Protein AF-A0A0K0N7M5-F1 (afdb_monomer)

Mean predicted aligned error: 4.12 Å

Radius of gyration: 10.65 Å; Cα contacts (8 Å, |Δi|>4): 81; chains: 1; bounding box: 22×24×29 Å

Nearest PDB structures (foldseek):
  8c8y-assembly1_C  TM=9.437E-01  e=1.217E-02  Escherichia coli
  7p7t-assembly1_G  TM=9.589E-01  e=1.299E-02  Enterococcus faeca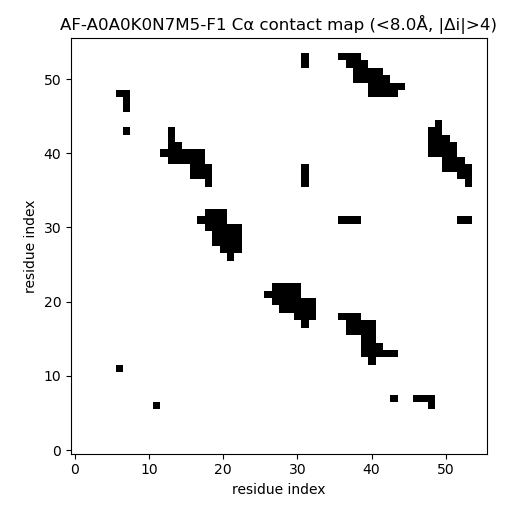lis
  1c04-assembly1_A  TM=9.002E-01  e=1.217E-02  Haloarcula marismortui
  7of5-assembly1_D  TM=9.678E-01  e=3.242E-02  Homo sapiens
  7of3-assembly1_D  TM=9.704E-01  e=3.242E-02  Homo sapiens

InterPro domains:
  IPR002171 Large ribosomal subunit protein uL2 [PTHR13691] (1-56)
  IPR008991 Translation protein SH3-like domain superfamily [SSF50104] (1-56)
  IPR014722 Large ribosomal subunit protein uL2, domain 2 [G3DSA:2.30.30.30] (1-56)
  IPR022669 Large ribosomal subunit protein uL2, C-terminal [PF03947] (1-56)
  IPR022669 Large ribosomal subunit protein uL2, C-terminal [SM01382] (1-56)

Structure (mmCIF, N/CA/C/O backbone):
data_AF-A0A0K0N7M5-F1
#
_entry.id   AF-A0A0K0N7M5-F1
#
loop_
_atom_site.group_PDB
_atom_site.id
_atom_site.type_symbol
_atom_site.label_atom_id
_atom_site.label_alt_id
_atom_site.label_comp_id
_atom_site.label_asym_id
_atom_site.label_entity_id
_atom_site.label_seq_id
_atom_site.pdbx_PDB_ins_code
_atom_site.Cartn_x
_atom_site.Cartn_y
_atom_site.Cartn_z
_atom_site.occupancy
_atom_site.B_iso_or_equiv
_atom_site.auth_seq_id
_atom_site.auth_comp_id
_atom_site.auth_asym_id
_atom_site.auth_atom_id
_atom_site.pdbx_PDB_model_num
ATOM 1 N N . MET A 1 1 ? 7.144 -12.066 -4.256 1.00 63.06 1 MET A N 1
ATOM 2 C CA . MET A 1 1 ? 6.121 -10.993 -4.221 1.00 63.06 1 MET A CA 1
ATOM 3 C C . MET A 1 1 ? 4.856 -11.537 -4.863 1.00 63.06 1 MET A C 1
ATOM 5 O O . MET A 1 1 ? 5.004 -12.266 -5.831 1.00 63.06 1 MET A O 1
ATOM 9 N N . GLY A 1 2 ? 3.661 -11.245 -4.336 1.00 81.56 2 GLY A N 1
ATOM 10 C CA . GLY A 1 2 ? 2.403 -11.717 -4.947 1.00 81.56 2 GLY A CA 1
ATOM 11 C C . GLY A 1 2 ? 1.328 -12.245 -3.992 1.00 81.56 2 GLY A C 1
ATOM 12 O O . GLY A 1 2 ? 0.280 -12.675 -4.456 1.00 81.56 2 GLY A O 1
ATOM 13 N N . ASN A 1 3 ? 1.549 -12.212 -2.675 1.00 85.75 3 ASN A N 1
ATOM 14 C CA . ASN A 1 3 ? 0.511 -12.598 -1.717 1.00 85.75 3 ASN A CA 1
ATOM 15 C C . ASN A 1 3 ? -0.527 -11.477 -1.575 1.00 85.75 3 ASN A C 1
ATOM 17 O O . ASN A 1 3 ? -0.158 -10.313 -1.419 1.00 85.75 3 ASN A O 1
ATOM 21 N N . ALA A 1 4 ? -1.808 -11.843 -1.575 1.00 87.44 4 ALA A N 1
ATOM 22 C CA . ALA A 1 4 ? -2.912 -10.944 -1.261 1.00 87.44 4 ALA A CA 1
ATOM 23 C C . ALA A 1 4 ? -3.308 -11.122 0.209 1.00 87.44 4 ALA A C 1
ATOM 25 O O . ALA A 1 4 ? -3.600 -12.232 0.650 1.00 87.44 4 ALA A O 1
ATOM 26 N N . LEU A 1 5 ? -3.284 -10.034 0.977 1.00 88.50 5 LEU A N 1
ATOM 27 C CA . LEU A 1 5 ? -3.581 -10.022 2.409 1.00 88.50 5 LEU A CA 1
ATOM 28 C C . LEU A 1 5 ? -4.385 -8.754 2.747 1.00 88.50 5 LEU A C 1
ATOM 30 O O . LEU A 1 5 ? -4.194 -7.731 2.083 1.00 88.50 5 LEU A O 1
ATOM 34 N N . PRO A 1 6 ? -5.240 -8.770 3.786 1.00 86.94 6 PRO A N 1
ATOM 35 C CA . PRO A 1 6 ? -5.908 -7.563 4.266 1.00 86.94 6 PRO A CA 1
ATOM 36 C C . PRO A 1 6 ? -4.904 -6.495 4.705 1.00 86.94 6 PRO A C 1
ATOM 38 O O . PRO A 1 6 ? -3.866 -6.814 5.290 1.00 86.94 6 PRO A O 1
ATOM 41 N N . LEU A 1 7 ? -5.239 -5.212 4.526 1.00 83.50 7 LEU A N 1
ATOM 42 C CA . LEU A 1 7 ? -4.352 -4.121 4.955 1.00 83.50 7 LEU A CA 1
ATOM 43 C C . LEU A 1 7 ? -4.121 -4.092 6.481 1.00 83.50 7 LEU A C 1
ATOM 45 O O . LEU A 1 7 ? -3.083 -3.628 6.961 1.00 83.50 7 LEU A O 1
ATOM 49 N N . SER A 1 8 ? -5.067 -4.650 7.239 1.00 82.31 8 SER A N 1
ATOM 50 C CA . SER A 1 8 ? -4.994 -4.840 8.689 1.00 82.31 8 SER A CA 1
ATOM 51 C C . SER A 1 8 ? -4.073 -5.981 9.126 1.00 82.31 8 SER A C 1
ATOM 53 O O . SER A 1 8 ? -3.832 -6.124 10.322 1.00 82.31 8 SER A O 1
ATOM 55 N N . ALA A 1 9 ? -3.544 -6.792 8.201 1.00 78.31 9 ALA A N 1
ATOM 56 C CA . ALA A 1 9 ? -2.714 -7.938 8.549 1.00 78.31 9 ALA A CA 1
ATOM 57 C C . ALA A 1 9 ? -1.534 -7.511 9.435 1.00 78.31 9 ALA A C 1
ATOM 59 O O . ALA A 1 9 ? -0.762 -6.611 9.079 1.00 78.31 9 ALA A O 1
ATOM 60 N N . VAL A 1 10 ? -1.397 -8.184 10.582 1.00 67.56 10 VAL A N 1
ATOM 61 C CA . VAL A 1 10 ? -0.388 -7.895 11.616 1.00 67.56 10 VAL A CA 1
ATOM 62 C C . VAL A 1 10 ? 1.025 -7.945 11.034 1.00 67.56 10 VAL A C 1
ATOM 64 O O . VAL A 1 10 ? 1.865 -7.115 11.362 1.00 67.56 10 VAL A O 1
ATOM 67 N N . TYR A 1 11 ? 1.262 -8.865 10.099 1.00 76.19 11 TYR A N 1
ATOM 68 C CA . TYR A 1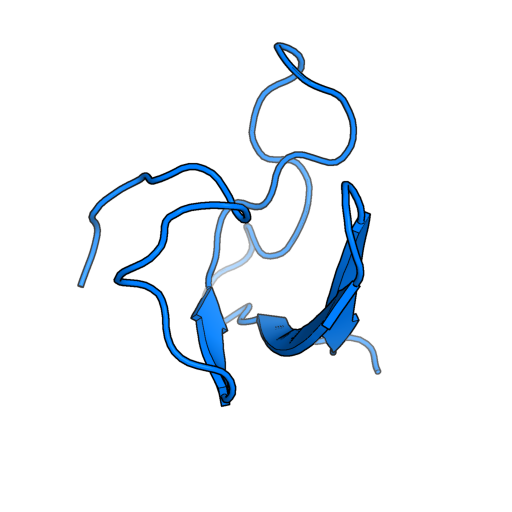 11 ? 2.577 -9.127 9.514 1.00 76.19 11 TYR A CA 1
ATOM 69 C C . TYR A 1 11 ? 2.971 -8.1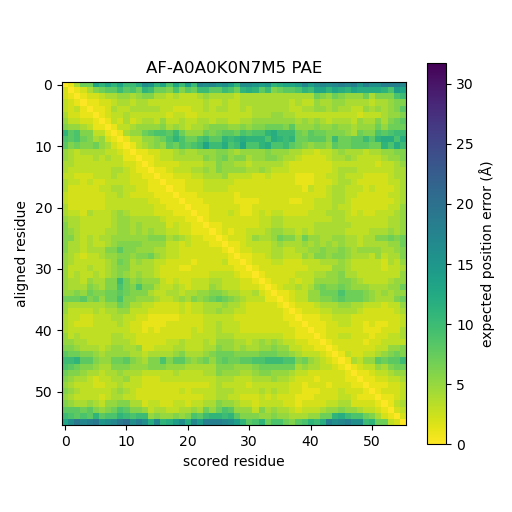77 8.377 1.00 76.19 11 TYR A C 1
ATOM 71 O O . TYR A 1 11 ? 4.064 -8.321 7.844 1.00 76.19 11 TYR A O 1
ATOM 79 N N . MET A 1 12 ? 2.105 -7.248 7.952 1.00 84.44 12 MET A N 1
ATOM 80 C CA . MET A 1 12 ? 2.442 -6.325 6.863 1.00 84.44 12 MET A CA 1
ATOM 81 C C . MET A 1 12 ? 3.104 -5.056 7.424 1.00 84.44 12 MET A C 1
ATOM 83 O O . MET A 1 12 ? 2.399 -4.234 8.013 1.00 84.44 12 MET A O 1
ATOM 87 N N . PRO A 1 13 ? 4.420 -4.852 7.258 1.00 88.56 13 PRO A N 1
ATOM 88 C CA . PRO A 1 13 ? 5.100 -3.702 7.837 1.00 88.56 13 PRO A CA 1
ATOM 89 C C . PRO A 1 13 ? 4.735 -2.393 7.124 1.00 88.56 13 PRO A C 1
ATOM 91 O O . PRO A 1 13 ? 4.298 -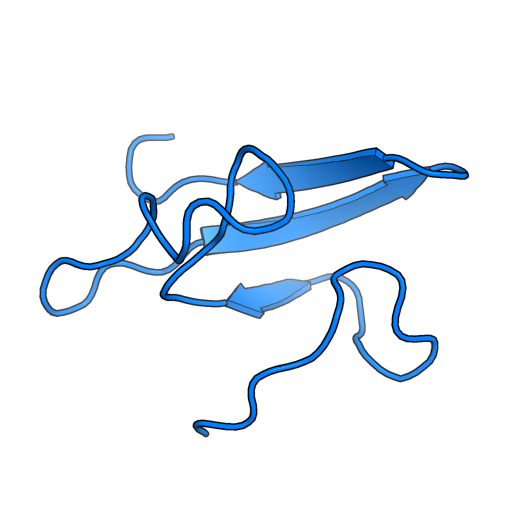2.380 5.966 1.00 88.56 13 PRO A O 1
ATOM 94 N N . LEU A 1 14 ? 4.949 -1.267 7.805 1.00 90.38 14 LEU A N 1
ATOM 95 C CA . LEU A 1 14 ? 4.940 0.044 7.155 1.00 90.38 14 LEU A CA 1
ATOM 96 C C . LEU A 1 14 ? 6.071 0.112 6.119 1.00 90.38 14 LEU A C 1
ATOM 98 O O . LEU A 1 14 ? 7.108 -0.532 6.257 1.00 90.38 14 LEU A O 1
ATOM 102 N N . GLY A 1 15 ? 5.860 0.867 5.049 1.00 90.12 15 GLY A N 1
ATOM 103 C CA . GLY A 1 15 ? 6.792 0.971 3.932 1.00 90.12 15 GLY A CA 1
ATOM 104 C C . GLY A 1 15 ? 6.703 -0.169 2.914 1.00 90.12 15 GLY A C 1
ATOM 105 O O . GLY A 1 15 ? 7.414 -0.118 1.909 1.00 90.12 15 GLY A O 1
ATOM 106 N N . THR A 1 16 ? 5.827 -1.157 3.125 1.00 91.00 16 THR A N 1
ATOM 107 C CA . THR A 1 16 ? 5.606 -2.250 2.167 1.00 91.00 16 THR A CA 1
ATOM 108 C C . THR A 1 16 ? 5.119 -1.712 0.823 1.00 91.00 16 THR A C 1
ATOM 110 O O . THR A 1 16 ? 4.242 -0.847 0.771 1.00 91.00 16 THR A O 1
ATOM 113 N N . ALA A 1 17 ? 5.689 -2.252 -0.253 1.00 91.56 17 ALA A N 1
ATOM 114 C CA . ALA A 1 17 ? 5.243 -2.056 -1.625 1.00 91.56 17 ALA A CA 1
ATOM 115 C C . ALA A 1 17 ? 4.019 -2.939 -1.911 1.00 91.56 17 ALA A C 1
ATOM 117 O O . ALA A 1 17 ? 4.097 -4.165 -1.819 1.00 91.56 17 ALA A O 1
ATOM 118 N N . ILE A 1 18 ? 2.894 -2.316 -2.253 1.00 91.50 18 ILE A N 1
ATOM 119 C CA . ILE A 1 18 ? 1.597 -2.967 -2.450 1.00 91.50 18 ILE A CA 1
ATOM 120 C C . ILE A 1 18 ? 1.069 -2.608 -3.842 1.00 91.50 18 ILE A C 1
ATOM 122 O O . ILE A 1 18 ? 1.234 -1.485 -4.317 1.00 91.50 18 ILE A O 1
ATOM 126 N N . HIS A 1 19 ? 0.421 -3.567 -4.493 1.00 92.38 19 HIS A N 1
ATOM 127 C CA . HIS A 1 19 ? -0.273 -3.402 -5.768 1.00 92.38 19 HIS A CA 1
ATOM 128 C C . HIS A 1 19 ? -1.678 -4.009 -5.664 1.00 92.38 19 HIS A C 1
ATOM 130 O O . HIS A 1 19 ? -1.976 -4.710 -4.697 1.00 92.38 19 HIS A O 1
ATOM 136 N N . ASN A 1 20 ? -2.534 -3.742 -6.653 1.00 92.19 20 ASN A N 1
ATOM 137 C CA . ASN A 1 20 ? -3.894 -4.283 -6.743 1.00 92.19 20 ASN A CA 1
ATOM 138 C C . ASN A 1 20 ? -4.764 -4.010 -5.493 1.00 92.19 20 ASN A C 1
ATOM 140 O O . ASN A 1 20 ? -5.348 -4.918 -4.904 1.00 92.19 20 ASN A O 1
ATOM 144 N N . ILE A 1 21 ? -4.834 -2.745 -5.073 1.00 91.12 21 ILE A N 1
ATOM 145 C CA . ILE A 1 21 ? -5.490 -2.332 -3.824 1.00 91.12 21 ILE A CA 1
ATOM 146 C C . ILE A 1 21 ? -6.990 -2.136 -4.022 1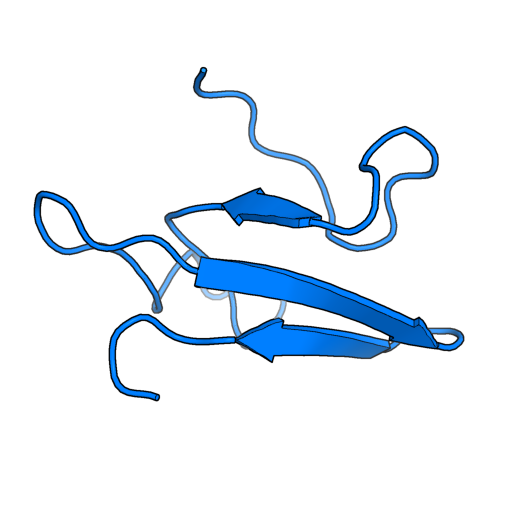.00 91.12 21 ILE A C 1
ATOM 148 O O . ILE A 1 21 ? -7.432 -1.441 -4.941 1.00 91.12 21 ILE A O 1
ATOM 152 N N . GLU A 1 22 ? -7.767 -2.706 -3.110 1.00 93.75 22 GLU A N 1
ATOM 153 C CA . GLU A 1 22 ? -9.213 -2.548 -3.009 1.00 93.75 22 GLU A CA 1
ATOM 154 C C . GLU A 1 22 ? -9.588 -1.291 -2.200 1.00 93.75 22 GLU A C 1
ATOM 156 O O . GLU A 1 22 ? -9.040 -1.052 -1.127 1.00 93.75 22 GLU A O 1
ATOM 161 N N . ILE A 1 23 ? -10.525 -0.483 -2.714 1.00 88.94 23 ILE A N 1
ATOM 162 C CA . ILE A 1 23 ? -11.036 0.728 -2.032 1.00 88.94 23 ILE A CA 1
ATOM 163 C C . ILE A 1 23 ? -12.229 0.386 -1.133 1.00 88.94 23 ILE A C 1
ATOM 165 O O . ILE A 1 23 ? -12.392 0.930 -0.044 1.00 88.94 23 ILE A O 1
ATOM 169 N N . THR A 1 24 ? -13.092 -0.506 -1.612 1.00 88.56 24 THR A N 1
ATOM 170 C CA . THR A 1 24 ? -14.296 -0.953 -0.914 1.00 88.56 24 THR A CA 1
ATOM 171 C C . THR A 1 24 ? -14.270 -2.463 -0.859 1.00 88.56 24 THR A C 1
ATOM 173 O O . THR A 1 24 ? -14.163 -3.091 -1.908 1.00 88.56 24 THR A O 1
ATOM 176 N N . LEU A 1 25 ? -14.400 -3.017 0.344 1.00 87.25 25 LEU A N 1
ATOM 177 C CA . LEU A 1 25 ? -14.368 -4.456 0.579 1.00 87.25 25 LEU A CA 1
ATOM 178 C C . LEU A 1 25 ? -15.326 -5.209 -0.364 1.00 87.25 25 LEU A C 1
ATOM 180 O O . LEU A 1 25 ? -16.503 -4.859 -0.464 1.00 87.25 25 LEU A O 1
ATOM 184 N N . GLY A 1 26 ? -14.819 -6.237 -1.039 1.00 90.12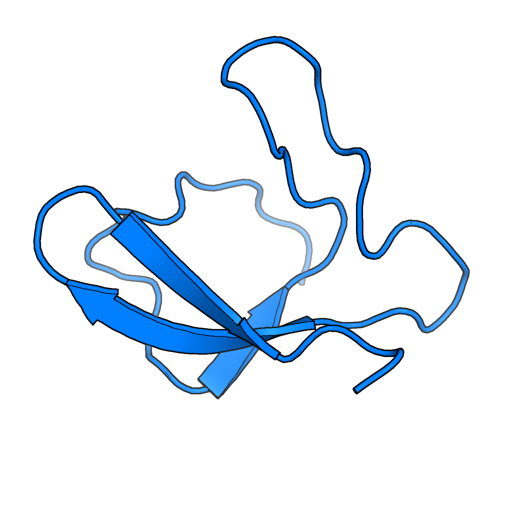 26 GLY A N 1
ATOM 185 C CA . GLY A 1 26 ? -15.554 -7.077 -1.987 1.00 90.12 26 GLY A CA 1
ATOM 186 C C . GLY A 1 26 ? -15.703 -6.516 -3.409 1.00 90.12 26 GLY A C 1
ATOM 187 O O . GLY A 1 26 ? -16.258 -7.206 -4.262 1.00 90.12 26 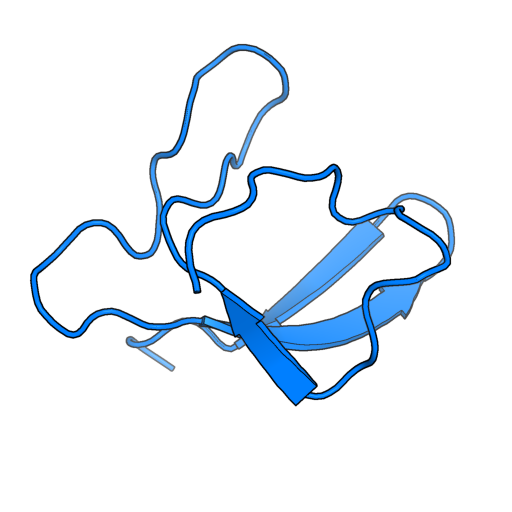GLY A O 1
ATOM 188 N N . LYS A 1 27 ? -15.222 -5.301 -3.708 1.00 92.50 27 LYS A N 1
ATOM 189 C CA . LYS A 1 27 ? -15.250 -4.726 -5.070 1.00 92.50 27 LYS A CA 1
ATOM 190 C C . LYS A 1 27 ? -13.997 -5.031 -5.896 1.00 92.50 27 LYS A C 1
ATOM 192 O O . LYS A 1 27 ? -13.893 -4.569 -7.034 1.00 92.50 27 LYS A O 1
ATOM 197 N N . GLY A 1 28 ? -13.058 -5.787 -5.339 1.00 91.25 28 GLY A N 1
ATOM 198 C CA . GLY A 1 28 ? -11.798 -6.135 -5.978 1.00 91.25 28 GLY A CA 1
ATOM 199 C C . GLY A 1 28 ? -10.806 -4.972 -6.027 1.00 91.25 28 GLY A C 1
ATOM 200 O O . GLY A 1 28 ? -11.113 -3.818 -5.707 1.00 91.25 28 GLY A O 1
ATOM 201 N N . GLY A 1 29 ? -9.578 -5.291 -6.441 1.00 91.00 29 GLY A N 1
ATOM 202 C CA . GLY A 1 29 ? -8.509 -4.311 -6.583 1.00 91.00 29 GLY A CA 1
ATOM 203 C C . GLY A 1 29 ? -8.813 -3.300 -7.691 1.00 91.00 29 GLY A C 1
ATOM 204 O O . GLY A 1 29 ? -9.142 -3.660 -8.821 1.00 91.00 29 GLY A O 1
ATOM 205 N N . GLN A 1 30 ? -8.710 -2.016 -7.359 1.00 92.12 30 GLN A N 1
ATOM 206 C CA . GLN A 1 30 ? -8.995 -0.893 -8.256 1.00 92.12 30 GLN A CA 1
ATOM 207 C C . GLN A 1 30 ? -7.768 0.003 -8.450 1.00 92.12 30 GLN A C 1
ATOM 209 O O . GLN A 1 30 ? -7.552 0.509 -9.554 1.00 92.12 30 GLN A O 1
ATOM 214 N N . LEU A 1 31 ? -6.935 0.147 -7.416 1.00 91.00 31 LEU A N 1
ATOM 215 C CA . LEU A 1 31 ? -5.751 1.007 -7.408 1.00 91.00 31 LEU A CA 1
ATOM 216 C C . LEU A 1 31 ? -4.458 0.210 -7.619 1.00 91.00 31 LEU A C 1
ATOM 218 O O . LEU A 1 31 ? -4.396 -0.983 -7.327 1.00 91.00 31 LEU A O 1
ATOM 222 N N . ALA A 1 32 ? -3.413 0.890 -8.107 1.00 89.56 32 ALA A N 1
ATOM 223 C CA . ALA A 1 32 ? -2.092 0.306 -8.370 1.00 89.56 32 ALA A CA 1
ATOM 224 C C . ALA A 1 32 ? -2.160 -0.990 -9.216 1.00 89.56 32 ALA A C 1
ATOM 226 O O . ALA A 1 32 ? -1.623 -2.025 -8.830 1.00 89.56 32 ALA A O 1
ATOM 227 N N . ARG A 1 33 ? -2.890 -0.934 -10.345 1.00 90.00 33 ARG A N 1
ATOM 228 C CA . ARG A 1 33 ? -3.082 -2.061 -11.285 1.00 90.00 33 ARG A CA 1
ATOM 229 C C . ARG A 1 33 ? -2.230 -1.990 -12.551 1.00 90.00 33 ARG A C 1
ATOM 231 O O . ARG A 1 33 ? -2.020 -3.011 -13.196 1.00 90.00 33 ARG A O 1
ATOM 238 N N . ALA A 1 34 ? -1.791 -0.795 -12.939 1.00 88.75 34 ALA A N 1
ATOM 239 C CA . ALA A 1 34 ? -0.977 -0.622 -14.136 1.00 88.75 34 ALA A CA 1
ATOM 240 C C . ALA A 1 34 ? 0.414 -1.252 -13.953 1.00 88.75 34 ALA A C 1
ATOM 242 O O . ALA A 1 34 ? 0.889 -1.421 -12.828 1.00 88.75 34 ALA A O 1
ATOM 243 N N . ALA A 1 35 ? 1.079 -1.580 -15.062 1.00 85.25 35 ALA A N 1
ATOM 244 C CA . ALA A 1 35 ? 2.442 -2.099 -15.029 1.00 85.25 35 ALA A CA 1
ATOM 245 C C . ALA A 1 35 ? 3.370 -1.121 -14.286 1.00 85.25 35 ALA A C 1
ATOM 247 O O . ALA A 1 35 ? 3.378 0.075 -14.569 1.00 85.25 35 ALA A O 1
ATOM 248 N N . GLY A 1 36 ? 4.113 -1.625 -13.297 1.00 85.06 36 GLY A N 1
ATOM 249 C CA . GLY A 1 36 ? 5.004 -0.814 -12.460 1.00 85.06 36 GLY A CA 1
ATOM 250 C C . GLY A 1 36 ? 4.305 0.090 -11.433 1.00 85.06 36 GLY A C 1
ATOM 251 O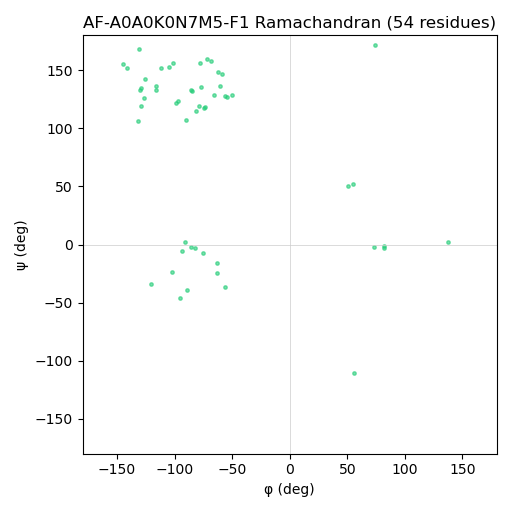 O . GLY A 1 36 ? 4.989 0.744 -10.648 1.00 85.06 36 GLY A O 1
ATOM 252 N N . ALA A 1 37 ? 2.968 0.122 -11.384 1.00 89.12 37 ALA A N 1
ATOM 253 C CA . ALA A 1 37 ? 2.243 0.915 -10.402 1.00 89.12 37 ALA A CA 1
ATOM 254 C C . ALA A 1 37 ? 2.340 0.269 -9.016 1.00 89.12 37 ALA A C 1
ATOM 256 O O . ALA A 1 37 ? 1.849 -0.835 -8.785 1.00 89.12 37 ALA A O 1
ATOM 257 N N . VAL A 1 38 ? 2.943 0.995 -8.079 1.00 91.44 38 VAL A N 1
ATOM 258 C CA . VAL A 1 38 ? 3.124 0.558 -6.697 1.00 91.44 38 VAL A CA 1
ATOM 259 C C . VAL A 1 38 ? 2.637 1.643 -5.751 1.00 91.44 38 VAL A C 1
ATOM 261 O O . VAL A 1 38 ? 2.928 2.823 -5.928 1.00 91.44 38 VAL A O 1
ATOM 264 N N . ALA A 1 39 ? 1.889 1.238 -4.737 1.00 92.75 39 ALA A N 1
ATOM 265 C CA . ALA A 1 39 ? 1.562 2.081 -3.606 1.00 92.75 39 ALA A CA 1
ATOM 266 C C . ALA A 1 39 ? 2.391 1.658 -2.394 1.00 92.75 39 ALA A C 1
ATOM 268 O O . ALA A 1 39 ? 2.788 0.498 -2.262 1.00 92.75 39 ALA A O 1
ATOM 269 N N . LYS A 1 40 ? 2.647 2.598 -1.489 1.00 92.50 40 LYS A N 1
ATOM 270 C CA . LYS A 1 40 ? 3.422 2.346 -0.274 1.00 92.50 40 LYS A CA 1
ATOM 271 C C . LYS A 1 40 ? 2.556 2.549 0.951 1.00 92.50 40 LYS A C 1
ATOM 273 O O . LYS A 1 40 ? 1.884 3.568 1.065 1.00 92.50 40 LYS A O 1
ATOM 278 N N . LEU A 1 41 ? 2.594 1.614 1.889 1.00 91.50 41 LEU A N 1
ATOM 279 C CA . LEU A 1 41 ? 1.888 1.784 3.154 1.00 91.50 41 LEU A CA 1
ATOM 280 C C . LEU A 1 41 ? 2.620 2.785 4.051 1.00 91.50 41 LEU A C 1
ATOM 282 O O . LEU A 1 41 ? 3.760 2.532 4.426 1.00 91.50 41 LEU A O 1
ATOM 286 N N . ILE A 1 42 ? 1.987 3.909 4.385 1.00 92.19 42 ILE A N 1
ATOM 287 C CA . ILE A 1 42 ? 2.595 4.955 5.223 1.00 92.19 42 ILE A CA 1
ATOM 288 C C . ILE A 1 42 ? 2.187 4.783 6.683 1.00 92.19 42 ILE A C 1
ATOM 290 O O . ILE A 1 42 ? 3.039 4.840 7.563 1.00 92.19 42 ILE A O 1
ATOM 294 N N . ALA A 1 43 ? 0.899 4.556 6.937 1.00 90.31 43 ALA A N 1
ATOM 295 C CA . ALA A 1 43 ? 0.369 4.452 8.289 1.00 90.31 43 ALA A CA 1
ATOM 296 C C . ALA A 1 43 ? -0.756 3.419 8.370 1.00 90.31 43 ALA A C 1
ATOM 298 O O . ALA A 1 43 ? -1.443 3.135 7.385 1.00 90.31 43 ALA A O 1
ATOM 299 N N . LYS A 1 44 ? -0.946 2.876 9.571 1.00 88.44 44 LYS A N 1
ATOM 300 C CA . LYS A 1 44 ? -2.081 2.033 9.946 1.00 88.44 44 LYS A CA 1
ATOM 301 C C . LYS A 1 44 ? -2.665 2.603 11.229 1.00 88.44 44 LYS A C 1
ATOM 303 O O . LYS A 1 44 ? -1.967 2.650 12.237 1.00 88.44 44 LYS A O 1
ATOM 308 N N . GLU A 1 45 ? -3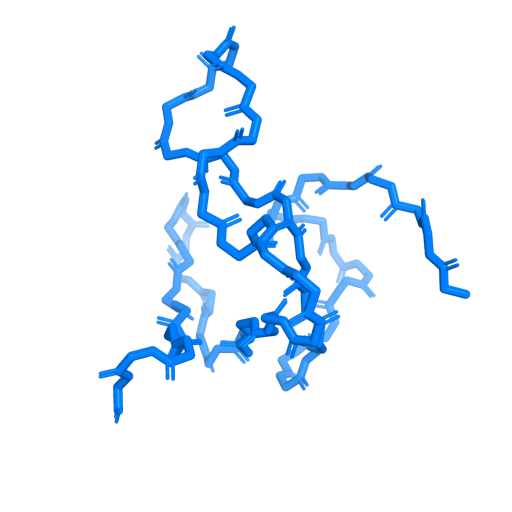.925 3.009 11.193 1.00 86.50 45 GLU A N 1
ATOM 309 C CA . GLU A 1 45 ? -4.612 3.624 12.326 1.00 86.50 45 GLU A CA 1
ATOM 310 C C . GLU A 1 45 ? -5.970 2.955 12.526 1.00 86.50 45 GLU A C 1
ATOM 312 O O . GLU A 1 45 ? -6.912 3.142 11.753 1.00 86.50 45 GLU A O 1
ATOM 317 N N . GLY A 1 46 ? -6.069 2.130 13.570 1.00 84.06 46 GLY A N 1
ATOM 318 C CA . GLY A 1 46 ? -7.287 1.387 13.883 1.00 84.06 46 GLY A CA 1
ATOM 319 C C . GLY A 1 46 ? -7.763 0.531 12.706 1.00 84.06 46 GLY A C 1
ATOM 320 O O . GLY A 1 46 ? -7.135 -0.467 12.359 1.00 84.06 46 GLY A O 1
ATOM 321 N N . LYS A 1 47 ? -8.897 0.916 12.108 1.00 84.12 47 LYS A N 1
ATOM 322 C CA . LYS A 1 47 ? -9.520 0.220 10.966 1.00 84.12 47 LYS A CA 1
ATOM 323 C C . LYS A 1 47 ? -9.103 0.776 9.599 1.00 84.12 47 LYS A C 1
ATOM 325 O O . LYS A 1 47 ? -9.486 0.201 8.583 1.00 84.12 47 LYS A O 1
ATOM 330 N N . SER A 1 48 ? -8.343 1.867 9.569 1.00 85.81 48 SER A N 1
ATOM 331 C CA . SER A 1 48 ? -7.956 2.574 8.349 1.00 85.81 48 SER A CA 1
ATOM 332 C C . SER A 1 48 ? -6.457 2.445 8.087 1.00 85.81 48 SER A C 1
ATOM 334 O O . SER A 1 48 ? -5.646 2.297 9.001 1.00 85.81 48 SER A O 1
ATOM 336 N N . ALA A 1 49 ? -6.079 2.504 6.814 1.00 89.81 49 ALA A N 1
ATOM 337 C CA . ALA A 1 49 ? -4.691 2.476 6.378 1.00 89.81 49 ALA A CA 1
ATOM 338 C C . ALA A 1 49 ? -4.441 3.623 5.401 1.00 89.81 49 ALA A C 1
ATOM 340 O O . ALA A 1 49 ? -5.207 3.820 4.457 1.00 89.81 49 ALA A O 1
ATOM 341 N N . THR A 1 50 ? -3.351 4.351 5.615 1.00 90.62 50 THR A N 1
ATOM 342 C CA . THR A 1 50 ? -2.938 5.456 4.749 1.00 90.62 50 THR A CA 1
ATOM 343 C C . THR A 1 50 ? -1.872 4.958 3.792 1.00 90.62 50 THR A C 1
ATOM 345 O O . THR A 1 50 ? -0.814 4.470 4.202 1.00 90.62 50 THR A O 1
ATOM 348 N N . LEU A 1 51 ? -2.151 5.089 2.500 1.00 91.38 51 LEU A N 1
ATOM 349 C CA . LEU A 1 51 ? -1.306 4.610 1.414 1.00 91.38 51 LEU A CA 1
ATOM 350 C C . LEU A 1 51 ? -0.817 5.798 0.585 1.00 91.38 51 LEU A C 1
ATOM 352 O O . LEU A 1 51 ? -1.606 6.668 0.221 1.00 91.38 51 LEU A O 1
ATOM 356 N N . ARG A 1 52 ? 0.467 5.800 0.225 1.00 92.12 52 ARG A N 1
ATOM 357 C CA . ARG A 1 52 ? 0.989 6.663 -0.834 1.00 92.12 52 ARG A CA 1
ATOM 358 C C . ARG A 1 52 ? 0.698 6.009 -2.167 1.00 92.12 52 ARG A C 1
ATOM 360 O O . ARG A 1 52 ? 1.226 4.932 -2.435 1.00 92.12 52 ARG A O 1
ATOM 367 N N . LEU A 1 53 ? -0.131 6.640 -2.983 1.00 90.25 53 LEU A N 1
ATOM 368 C CA . LEU A 1 53 ? -0.423 6.160 -4.328 1.00 90.25 53 LEU A CA 1
ATOM 369 C C . LEU A 1 53 ? 0.719 6.510 -5.296 1.00 90.25 53 LEU A C 1
ATOM 371 O O . LEU A 1 53 ? 1.450 7.470 -5.050 1.00 90.25 53 LEU A O 1
ATOM 375 N N . PRO A 1 54 ? 0.866 5.766 -6.408 1.00 81.19 54 PRO A N 1
ATOM 376 C CA . PRO A 1 54 ? 1.874 6.051 -7.434 1.00 81.19 54 PRO A CA 1
ATOM 377 C C . PRO A 1 54 ? 1.676 7.406 -8.131 1.00 81.19 54 PRO A C 1
ATOM 379 O O . PRO A 1 54 ? 2.587 7.885 -8.790 1.00 81.19 54 PRO A O 1
ATOM 382 N N . SER A 1 55 ? 0.497 8.017 -7.993 1.00 77.75 55 SER A N 1
ATOM 383 C CA . SER A 1 55 ? 0.181 9.356 -8.496 1.00 77.75 55 SER A CA 1
ATOM 384 C C . SER A 1 55 ? 0.560 10.492 -7.538 1.00 77.75 55 SER A C 1
ATOM 386 O O . SER A 1 55 ? 0.227 11.635 -7.840 1.00 77.75 55 SER A O 1
ATOM 388 N N . GLY A 1 56 ? 1.084 10.170 -6.345 1.00 57.19 56 GLY A N 1
ATOM 389 C CA . GLY A 1 56 ? 1.321 11.145 -5.273 1.00 57.19 56 GLY A CA 1
ATOM 390 C C . GLY A 1 56 ? 2.667 11.831 -5.350 1.00 57.19 56 GLY A C 1
ATOM 391 O O . GLY A 1 56 ? 3.116 12.173 -6.459 1.00 57.19 56 GLY A O 1
#

Foldseek 3Di:
DDDDDDPPDPPQDFQDWDAQDDPDPPPTRDARDDVVWTKGFHDDDDNDTDIRGSVD

Solvent-accessible surface area (backbone atoms only — not comparable to full-atom values): 3711 Å² total; per-residue (Å²): 140,84,86,85,75,66,92,81,40,88,86,63,61,74,66,41,80,42,56,52,40,59,90,49,93,91,71,51,57,73,40,38,70,56,89,91,35,45,23,31,34,69,47,78,56,95,95,46,70,44,65,46,52,71,86,109

pLDDT: mean 86.94, std 7.09, range [57.19, 93.75]

Organism: NCBI:txid64700

Secondary structure (DSSP, 8-state):
------TT-TT--TT-EE-SEESSTTS-EEES-STT--EEEEEEETTEEEEE-TT-

Sequence (56 aa):
MGNALPLSAVYMPLGTAIHNIEITLGKGGQLARAAGAVAKLIAKEGKSATLRLPSG